Protein AF-C1DVW2-F1 (afdb_monomer)

Secondary structure (DSSP, 8-state):
-TTHHHHHHHHHHHHHHH-TT---HHHHHHHHHHHHHHHHHHHHHTTTT---GGGGTGGGS--

Sequence (63 aa):
MENREIVEKVALKIWEITGKTDDRTDQNWKDAEEIVNMVIQHLKDKDLLKKDPLKRKYRRRLT

Solvent-accessible surface area (backbone atoms only — not comparable to full-atom values): 3833 Å² total; per-residue (Å²): 122,98,52,55,72,57,29,51,54,43,17,53,50,46,42,66,70,73,34,91,80,60,85,55,58,71,56,32,46,52,54,18,45,52,52,51,52,51,52,52,49,54,34,52,76,67,49,66,77,65,69,74,71,73,70,64,65,73,76,75,75,83,126

Structure (mmCIF, N/CA/C/O backbone):
data_AF-C1DVW2-F1
#
_entry.id   AF-C1DVW2-F1
#
loop_
_atom_site.group_PDB
_atom_site.id
_atom_site.type_symbol
_atom_site.label_atom_id
_atom_site.label_alt_id
_atom_site.label_comp_id
_atom_site.label_asym_id
_atom_site.label_entity_id
_atom_site.label_seq_id
_atom_site.pdbx_PDB_ins_code
_atom_site.Cartn_x
_atom_site.Cartn_y
_atom_site.Cartn_z
_atom_site.occupancy
_atom_site.B_iso_or_equiv
_atom_site.auth_seq_id
_atom_site.auth_comp_id
_atom_site.auth_asym_id
_atom_site.auth_atom_id
_atom_site.pdbx_PDB_model_num
ATOM 1 N N . MET A 1 1 ? -11.891 11.549 0.995 1.00 52.25 1 MET A N 1
ATOM 2 C CA . MET A 1 1 ? -11.209 10.240 1.060 1.00 52.25 1 MET A CA 1
ATOM 3 C C . MET A 1 1 ? -10.240 10.288 2.234 1.00 52.25 1 MET A C 1
ATOM 5 O O . MET A 1 1 ? -9.168 10.851 2.077 1.00 52.25 1 MET A O 1
ATOM 9 N N . GLU A 1 2 ? -10.621 9.801 3.418 1.00 63.50 2 GLU A N 1
ATOM 10 C CA . GLU A 1 2 ? -9.794 9.931 4.641 1.00 63.50 2 GLU A CA 1
ATOM 11 C C . GLU A 1 2 ? -8.439 9.201 4.573 1.00 63.50 2 GLU A C 1
ATOM 13 O O . GLU A 1 2 ? -7.550 9.514 5.351 1.00 63.50 2 GLU A O 1
ATOM 18 N N . ASN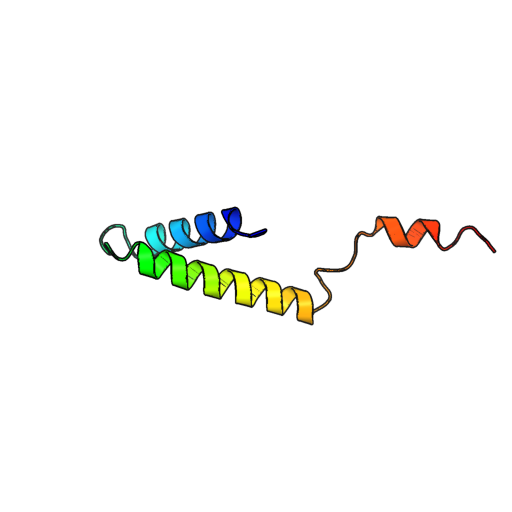 A 1 3 ? -8.232 8.287 3.617 1.00 75.69 3 ASN A N 1
ATOM 19 C CA . ASN A 1 3 ? -7.056 7.403 3.600 1.00 75.69 3 ASN A CA 1
ATOM 20 C C . ASN A 1 3 ? -6.097 7.641 2.423 1.00 75.69 3 ASN A C 1
ATOM 22 O O . ASN A 1 3 ? -5.214 6.819 2.185 1.00 75.69 3 ASN A O 1
ATOM 26 N N . ARG A 1 4 ? -6.259 8.740 1.673 1.00 82.50 4 ARG A N 1
ATOM 27 C CA . ARG A 1 4 ? -5.514 8.976 0.422 1.00 82.50 4 ARG A CA 1
ATOM 28 C C . ARG A 1 4 ? -3.994 9.009 0.625 1.00 82.50 4 ARG A C 1
ATOM 30 O O . ARG A 1 4 ? -3.274 8.410 -0.161 1.00 82.50 4 ARG A O 1
ATOM 37 N N . GLU A 1 5 ? -3.521 9.625 1.707 1.00 85.19 5 GLU A N 1
ATOM 38 C CA . GLU A 1 5 ? -2.086 9.671 2.039 1.00 85.19 5 GLU A CA 1
ATOM 39 C C . GLU A 1 5 ? -1.497 8.286 2.352 1.00 85.19 5 GLU A C 1
ATOM 41 O O . GLU A 1 5 ? -0.324 8.022 2.091 1.00 85.19 5 GLU A O 1
ATOM 46 N N . ILE A 1 6 ? -2.299 7.386 2.930 1.00 86.44 6 ILE A N 1
ATOM 47 C CA . ILE A 1 6 ? -1.866 6.020 3.251 1.00 86.44 6 ILE A CA 1
ATOM 48 C C . ILE A 1 6 ? -1.787 5.203 1.963 1.00 86.44 6 ILE A C 1
ATOM 50 O O . ILE A 1 6 ? -0.793 4.517 1.739 1.00 86.44 6 ILE A O 1
ATOM 54 N N . VAL A 1 7 ? -2.801 5.325 1.104 1.00 87.88 7 VAL A N 1
ATOM 55 C CA . VAL A 1 7 ? -2.822 4.693 -0.221 1.00 87.88 7 VAL A CA 1
ATOM 56 C C . VAL A 1 7 ? -1.612 5.131 -1.045 1.00 87.88 7 VAL A C 1
ATOM 58 O O . VAL A 1 7 ? -0.916 4.283 -1.587 1.00 87.88 7 VAL A O 1
ATOM 61 N N . GLU A 1 8 ? -1.293 6.425 -1.071 1.00 87.75 8 GLU A N 1
ATOM 62 C CA . GLU A 1 8 ? -0.130 6.953 -1.794 1.00 87.75 8 GLU A CA 1
ATOM 63 C C . GLU A 1 8 ? 1.198 6.365 -1.290 1.00 87.75 8 GLU A C 1
ATOM 65 O O . GLU A 1 8 ? 2.026 5.921 -2.086 1.00 87.75 8 GLU A O 1
ATOM 70 N N . LYS A 1 9 ? 1.386 6.265 0.033 1.00 88.50 9 LYS A N 1
ATOM 71 C CA . LYS A 1 9 ? 2.577 5.623 0.616 1.00 88.50 9 LYS A CA 1
ATOM 72 C C . LYS A 1 9 ? 2.685 4.145 0.247 1.00 88.50 9 LYS A C 1
ATOM 74 O O . LYS A 1 9 ? 3.786 3.666 -0.023 1.00 88.50 9 LYS A O 1
ATOM 79 N N . VAL A 1 10 ? 1.566 3.421 0.249 1.00 87.50 10 VAL A N 1
ATOM 80 C CA . VAL A 1 10 ? 1.537 2.000 -0.122 1.00 87.50 10 VAL A CA 1
ATOM 81 C C . VAL A 1 10 ? 1.818 1.834 -1.617 1.00 87.50 10 VAL A C 1
ATOM 83 O O . VAL A 1 10 ? 2.652 1.006 -1.971 1.00 87.50 10 VAL A O 1
ATOM 86 N N . ALA A 1 11 ? 1.227 2.663 -2.481 1.00 86.38 11 ALA A N 1
ATOM 87 C CA . ALA A 1 11 ? 1.447 2.635 -3.929 1.00 86.38 11 ALA A CA 1
ATOM 88 C C . ALA A 1 11 ? 2.916 2.898 -4.291 1.00 86.38 11 ALA A C 1
ATOM 90 O O . ALA A 1 11 ? 3.510 2.148 -5.068 1.00 86.38 11 ALA A O 1
ATOM 91 N N . LEU A 1 12 ? 3.534 3.910 -3.669 1.00 86.38 12 LEU A N 1
ATOM 92 C CA . LEU A 1 12 ? 4.965 4.185 -3.819 1.00 86.38 12 LEU A CA 1
ATOM 93 C C . LEU A 1 12 ? 5.813 2.998 -3.363 1.00 86.38 12 LEU A C 1
ATOM 95 O O . LEU A 1 12 ? 6.787 2.642 -4.026 1.00 86.38 12 LEU A O 1
ATOM 99 N N . LYS A 1 13 ? 5.433 2.350 -2.256 1.00 88.25 13 LYS A N 1
ATOM 100 C CA . LYS A 1 13 ? 6.187 1.207 -1.747 1.00 88.25 13 LYS A CA 1
ATOM 101 C C . LYS A 1 13 ? 6.092 -0.016 -2.657 1.00 88.25 13 LYS A C 1
ATOM 103 O O . LYS A 1 13 ? 7.095 -0.703 -2.831 1.00 88.25 13 LYS A O 1
ATOM 108 N N . ILE A 1 14 ? 4.922 -0.269 -3.244 1.00 86.44 14 ILE A N 1
ATOM 109 C CA . ILE A 1 14 ? 4.731 -1.320 -4.254 1.00 86.44 14 ILE A CA 1
ATOM 110 C C . ILE A 1 14 ? 5.655 -1.051 -5.440 1.00 86.44 14 ILE A C 1
ATOM 112 O O . ILE A 1 14 ? 6.445 -1.921 -5.789 1.00 86.44 14 ILE A O 1
ATOM 116 N N . TRP A 1 15 ? 5.642 0.174 -5.971 1.00 84.56 15 TRP A N 1
ATOM 117 C CA . TRP A 1 15 ? 6.496 0.576 -7.090 1.00 84.56 15 TRP A CA 1
ATOM 118 C C . TRP A 1 15 ? 8.000 0.419 -6.804 1.00 84.56 15 TRP A C 1
ATOM 120 O O . TRP A 1 15 ? 8.758 -0.035 -7.661 1.00 84.56 15 TRP A O 1
ATOM 130 N N . GLU A 1 16 ? 8.450 0.746 -5.587 1.00 85.94 16 GLU A N 1
ATOM 131 C CA . GLU A 1 16 ? 9.836 0.501 -5.162 1.00 85.94 16 GLU A CA 1
ATOM 132 C C . GLU A 1 16 ? 10.208 -0.991 -5.165 1.00 85.94 16 GLU A C 1
ATOM 134 O O . GLU A 1 16 ? 11.341 -1.331 -5.507 1.00 85.94 16 GLU A O 1
ATOM 139 N N . ILE A 1 17 ? 9.283 -1.874 -4.766 1.00 84.81 17 ILE A N 1
ATOM 140 C CA . ILE A 1 17 ? 9.514 -3.323 -4.630 1.00 84.81 17 ILE A CA 1
ATOM 141 C C . ILE A 1 17 ? 9.455 -4.033 -5.984 1.00 84.81 17 ILE A C 1
ATOM 143 O O . ILE A 1 17 ? 10.310 -4.870 -6.267 1.00 84.81 17 ILE A O 1
ATOM 147 N N . THR A 1 18 ? 8.465 -3.714 -6.822 1.00 81.19 18 THR A N 1
ATOM 148 C CA . THR A 1 18 ? 8.283 -4.333 -8.149 1.00 81.19 18 THR A CA 1
ATOM 149 C C . THR A 1 18 ? 9.346 -3.891 -9.155 1.00 81.19 18 THR A C 1
ATOM 151 O O . THR A 1 18 ? 9.453 -4.457 -10.240 1.00 81.19 18 THR A O 1
ATOM 154 N N . GLY A 1 19 ? 10.162 -2.905 -8.778 1.00 67.31 19 GLY A N 1
ATOM 155 C CA . GLY A 1 19 ? 11.158 -2.283 -9.628 1.00 67.31 19 GLY A CA 1
ATOM 156 C C . GLY A 1 19 ? 10.537 -1.178 -10.475 1.00 67.31 19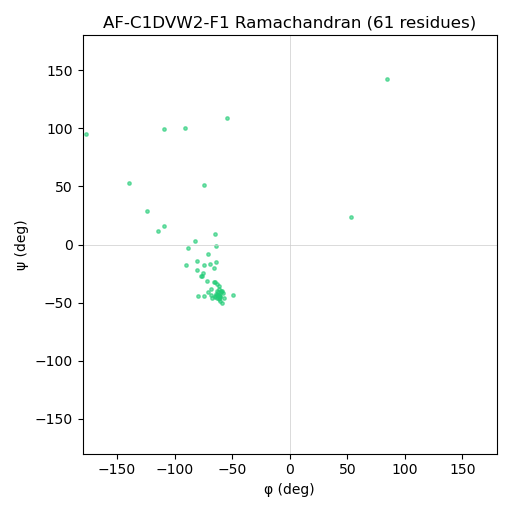 GLY A C 1
ATOM 157 O O . GLY A 1 19 ? 9.436 -1.307 -11.008 1.00 67.31 19 GLY A O 1
ATOM 158 N N . LYS A 1 20 ? 11.300 -0.096 -10.668 1.00 65.38 20 LYS A N 1
ATOM 159 C CA . LYS A 1 20 ? 10.930 1.072 -11.495 1.00 65.38 20 LYS A CA 1
ATOM 160 C C . LYS A 1 20 ? 10.781 0.757 -12.994 1.00 65.38 20 LYS A C 1
ATOM 162 O O . LYS A 1 20 ? 10.743 1.668 -13.809 1.00 65.38 20 LYS A O 1
ATOM 167 N N . THR A 1 21 ? 10.805 -0.520 -13.352 1.00 63.25 21 THR A N 1
ATOM 168 C CA . THR A 1 21 ? 10.657 -1.057 -14.703 1.00 63.25 21 THR A CA 1
ATOM 169 C C . THR A 1 21 ? 9.206 -1.345 -15.060 1.00 63.25 21 THR A C 1
ATOM 171 O O . THR A 1 21 ? 8.912 -1.513 -16.238 1.00 63.25 21 THR A O 1
ATOM 174 N N . ASP A 1 22 ? 8.309 -1.436 -14.072 1.00 58.19 22 ASP A N 1
ATOM 175 C CA . ASP A 1 22 ? 6.881 -1.596 -14.332 1.00 58.19 22 ASP A CA 1
ATOM 176 C C . ASP A 1 22 ? 6.230 -0.205 -14.414 1.00 58.19 22 ASP A C 1
ATOM 178 O O . ASP A 1 22 ? 5.961 0.440 -13.399 1.00 58.19 22 ASP A O 1
ATOM 182 N N . ASP A 1 23 ? 5.991 0.279 -15.639 1.00 63.69 23 ASP A N 1
ATOM 183 C CA . ASP A 1 23 ? 5.316 1.561 -15.928 1.00 63.69 23 ASP A CA 1
ATOM 184 C C . ASP A 1 23 ? 3.846 1.592 -15.449 1.00 63.69 23 ASP A C 1
ATOM 186 O O . ASP A 1 23 ? 3.147 2.600 -15.590 1.00 63.69 23 ASP A O 1
ATOM 190 N N . ARG A 1 24 ? 3.348 0.493 -14.864 1.00 68.12 24 ARG A N 1
ATOM 191 C CA . ARG A 1 24 ? 1.968 0.298 -14.389 1.00 68.12 24 ARG A CA 1
ATOM 192 C C . ARG A 1 24 ? 1.663 1.049 -13.093 1.00 68.12 24 ARG A C 1
ATOM 194 O O . ARG A 1 24 ? 1.103 0.498 -12.147 1.00 68.12 24 ARG A O 1
ATOM 201 N N . THR A 1 25 ? 1.965 2.340 -13.081 1.00 76.44 25 THR A N 1
ATOM 202 C CA . THR A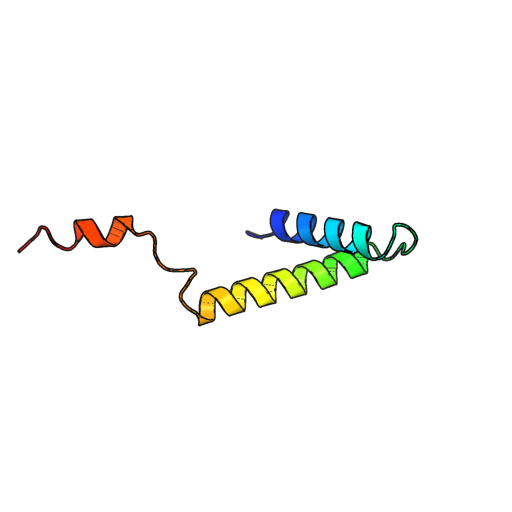 1 25 ? 1.683 3.267 -11.982 1.00 76.44 25 THR A CA 1
ATOM 203 C C . THR A 1 25 ? 0.222 3.152 -11.529 1.00 76.44 25 THR A C 1
ATOM 205 O O . THR A 1 25 ? -0.039 3.015 -10.339 1.00 76.44 25 THR A O 1
ATOM 208 N N . ASP A 1 26 ? -0.723 3.076 -12.472 1.00 81.69 26 ASP A N 1
ATOM 209 C CA . ASP A 1 26 ? -2.158 2.926 -12.190 1.00 81.69 26 ASP A CA 1
ATOM 210 C C . ASP A 1 26 ? -2.532 1.595 -11.523 1.00 81.69 26 ASP A C 1
ATOM 212 O O . ASP A 1 26 ? -3.471 1.551 -10.727 1.00 81.69 26 ASP A O 1
ATOM 216 N N . GLN A 1 27 ? -1.821 0.506 -11.829 1.00 82.38 27 GLN A N 1
ATOM 217 C CA . GLN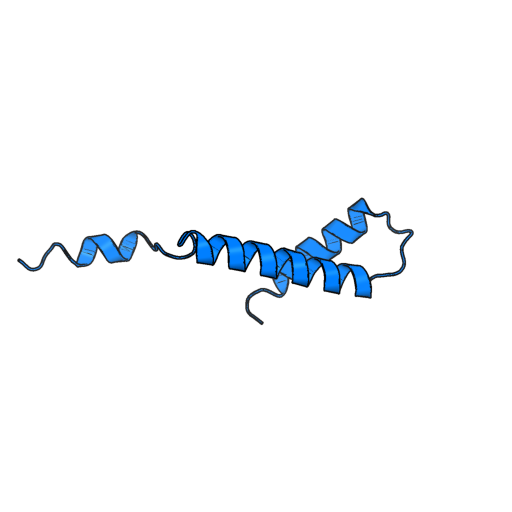 A 1 27 ? -2.069 -0.782 -11.179 1.00 82.38 27 GLN A CA 1
ATOM 218 C C . GLN A 1 27 ? -1.594 -0.741 -9.726 1.00 82.38 27 GLN A C 1
ATOM 220 O O . GLN A 1 27 ? -2.327 -1.160 -8.837 1.00 82.38 27 GLN A O 1
ATOM 225 N N . ASN A 1 28 ? -0.442 -0.118 -9.469 1.00 84.94 28 ASN A N 1
ATOM 226 C CA . ASN A 1 28 ? 0.080 0.046 -8.112 1.00 84.94 28 ASN A CA 1
ATOM 227 C C . ASN A 1 28 ? -0.868 0.867 -7.223 1.00 84.94 28 ASN A C 1
ATOM 229 O O . ASN A 1 28 ? -1.005 0.570 -6.038 1.00 84.94 28 ASN A O 1
ATOM 233 N N . TRP A 1 29 ? -1.553 1.874 -7.782 1.00 86.62 29 TRP A N 1
ATOM 234 C CA . TRP A 1 29 ? -2.588 2.629 -7.064 1.00 86.62 29 TRP A CA 1
ATOM 235 C C . TRP A 1 29 ? -3.797 1.764 -6.696 1.00 86.62 29 TRP A C 1
ATOM 237 O O . TRP A 1 29 ? -4.265 1.831 -5.559 1.00 86.62 29 TRP A O 1
ATOM 247 N N . LYS A 1 30 ? -4.282 0.932 -7.625 1.00 89.31 30 LYS A N 1
ATOM 248 C CA . LYS A 1 30 ? -5.404 0.011 -7.370 1.00 89.31 30 LYS A CA 1
ATOM 249 C C . LYS A 1 30 ? -5.051 -1.019 -6.301 1.00 89.31 30 LYS A C 1
ATOM 251 O O . LYS A 1 30 ? -5.817 -1.202 -5.357 1.00 89.31 30 LYS A O 1
ATOM 256 N N . ASP A 1 31 ? -3.870 -1.619 -6.411 1.00 88.44 31 ASP A N 1
ATOM 257 C CA . ASP A 1 31 ? -3.382 -2.611 -5.455 1.00 88.44 31 ASP A CA 1
ATOM 258 C C . ASP A 1 31 ? -3.208 -1.979 -4.062 1.00 88.44 31 ASP A C 1
ATOM 260 O O . ASP A 1 31 ? -3.584 -2.560 -3.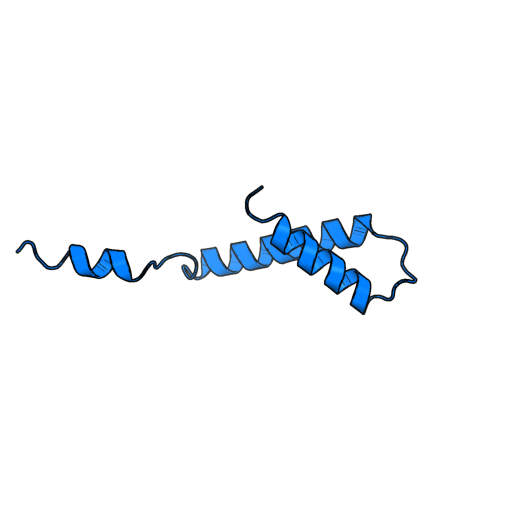042 1.00 88.44 31 ASP A O 1
ATOM 264 N N . ALA A 1 32 ? -2.706 -0.742 -4.002 1.00 88.94 32 ALA A N 1
ATOM 265 C CA . ALA A 1 32 ? -2.586 0.001 -2.756 1.00 88.94 32 ALA A CA 1
ATOM 266 C C . ALA A 1 32 ? -3.942 0.306 -2.103 1.00 88.94 32 ALA A C 1
ATOM 268 O O . ALA A 1 32 ? -4.076 0.154 -0.886 1.00 88.94 32 ALA A O 1
ATOM 269 N N . GLU A 1 33 ? -4.951 0.715 -2.879 1.00 90.31 33 GLU A N 1
ATOM 270 C CA . GLU A 1 33 ? -6.308 0.918 -2.362 1.00 90.31 33 GLU A CA 1
ATOM 271 C C . GLU A 1 33 ? -6.898 -0.377 -1.798 1.00 90.31 33 GLU A C 1
ATOM 273 O O . GLU A 1 33 ? -7.461 -0.366 -0.700 1.00 90.31 33 GLU A O 1
ATOM 278 N N . GLU A 1 34 ? -6.737 -1.498 -2.503 1.00 92.75 34 GLU A N 1
ATOM 279 C CA . GLU A 1 34 ? -7.229 -2.803 -2.059 1.00 92.75 34 GLU A CA 1
ATOM 280 C C . GLU A 1 34 ? -6.580 -3.235 -0.736 1.00 92.75 34 GLU A C 1
ATOM 282 O O . GLU A 1 34 ? -7.282 -3.595 0.215 1.00 92.75 34 GLU A O 1
ATOM 287 N N . ILE A 1 35 ? -5.254 -3.110 -0.626 1.00 90.38 35 ILE A N 1
ATOM 288 C CA . ILE A 1 35 ? -4.507 -3.433 0.597 1.00 90.38 35 ILE A CA 1
ATOM 289 C C . ILE A 1 35 ? -4.976 -2.566 1.767 1.00 90.38 35 ILE A C 1
ATOM 291 O O . ILE A 1 35 ? -5.259 -3.083 2.851 1.00 90.38 35 ILE A O 1
ATOM 295 N N . VAL A 1 36 ? -5.081 -1.249 1.570 1.00 89.62 36 VAL A N 1
ATOM 296 C CA . VAL A 1 36 ? -5.509 -0.325 2.630 1.00 89.62 36 VAL A CA 1
ATOM 297 C C . VAL A 1 36 ? -6.932 -0.642 3.081 1.00 89.62 36 VAL A C 1
ATOM 299 O O . VAL A 1 36 ? -7.195 -0.708 4.284 1.00 89.62 36 VAL A O 1
ATOM 302 N N . ASN A 1 37 ? -7.841 -0.902 2.142 1.00 89.25 37 ASN A N 1
ATOM 303 C CA . ASN A 1 37 ? -9.221 -1.259 2.455 1.00 89.25 37 ASN A CA 1
ATOM 304 C C . ASN A 1 37 ? -9.306 -2.577 3.235 1.00 89.25 37 ASN A C 1
ATOM 306 O O . ASN A 1 37 ? -10.015 -2.643 4.241 1.00 89.25 37 ASN A O 1
ATOM 310 N N . MET A 1 38 ? -8.538 -3.592 2.835 1.00 91.38 38 MET A N 1
ATOM 311 C CA . MET A 1 38 ? -8.462 -4.878 3.530 1.00 91.38 38 MET A CA 1
ATOM 312 C C . MET A 1 38 ? -7.936 -4.725 4.965 1.00 91.38 38 MET A C 1
ATOM 314 O O . MET A 1 38 ? -8.519 -5.278 5.900 1.00 91.38 38 MET A O 1
ATOM 318 N N . VAL A 1 39 ? -6.879 -3.933 5.175 1.00 87.69 39 VAL A N 1
ATOM 319 C CA . VAL A 1 39 ? -6.326 -3.671 6.516 1.00 87.69 39 VAL A CA 1
ATOM 320 C C . VAL A 1 39 ? -7.330 -2.919 7.386 1.00 87.69 39 VAL A C 1
ATOM 322 O O . VAL A 1 39 ? -7.553 -3.293 8.538 1.00 87.69 39 VAL A O 1
ATOM 325 N N . ILE A 1 40 ? -7.982 -1.886 6.852 1.00 85.94 40 ILE A N 1
ATOM 326 C CA . ILE A 1 40 ? -9.001 -1.130 7.588 1.00 85.94 40 ILE A CA 1
ATOM 327 C C . ILE A 1 40 ? -10.168 -2.035 7.976 1.00 85.94 40 ILE A C 1
ATOM 329 O O . ILE A 1 40 ? -10.634 -1.966 9.115 1.00 85.94 40 ILE A O 1
ATOM 333 N N . GLN A 1 41 ? -10.630 -2.886 7.058 1.00 86.88 41 GLN A N 1
ATOM 334 C CA . GLN A 1 41 ? -11.700 -3.833 7.341 1.00 86.88 41 GLN A CA 1
ATOM 335 C C . GLN A 1 41 ? -11.286 -4.806 8.450 1.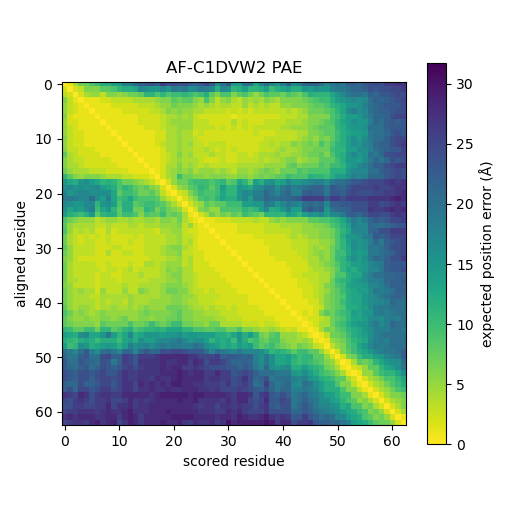00 86.88 41 GLN A C 1
ATOM 337 O O . GLN A 1 41 ? -11.998 -4.938 9.440 1.00 86.88 41 GLN A O 1
ATOM 342 N N . HIS A 1 42 ? -10.079 -5.367 8.372 1.00 85.31 42 HIS A N 1
ATOM 343 C CA . HIS A 1 42 ? -9.537 -6.239 9.411 1.00 85.31 42 HIS A CA 1
ATOM 344 C C . HIS A 1 42 ? -9.470 -5.565 10.794 1.00 85.31 42 HIS A C 1
ATOM 346 O O . HIS A 1 42 ? -9.792 -6.174 11.817 1.00 85.31 42 HIS A O 1
ATOM 352 N N . LEU A 1 43 ? -9.062 -4.294 10.849 1.00 82.12 43 LEU A N 1
ATOM 353 C CA . LEU A 1 43 ? -8.991 -3.539 12.100 1.00 82.12 43 LEU A CA 1
ATOM 354 C C . LEU A 1 43 ? -10.379 -3.171 12.652 1.00 82.12 43 LEU A C 1
ATOM 356 O O . LEU A 1 43 ? -10.545 -3.096 13.874 1.00 82.12 43 LEU A O 1
ATOM 360 N N . LYS A 1 44 ? -11.371 -2.950 11.779 1.00 82.25 44 LYS A N 1
ATOM 361 C CA . LYS A 1 44 ? -12.779 -2.770 12.169 1.00 82.25 44 LYS A CA 1
ATOM 362 C C . LYS A 1 44 ? -13.359 -4.061 12.738 1.00 82.25 44 LYS A C 1
ATOM 364 O O . LYS A 1 44 ? -13.959 -4.015 13.808 1.00 82.25 44 LYS A O 1
ATOM 369 N N . ASP A 1 45 ? -13.123 -5.191 12.077 1.00 83.25 45 ASP A N 1
ATOM 370 C CA . ASP A 1 45 ? -13.629 -6.504 12.492 1.00 83.25 45 ASP A CA 1
ATOM 371 C C . ASP A 1 45 ? -13.061 -6.926 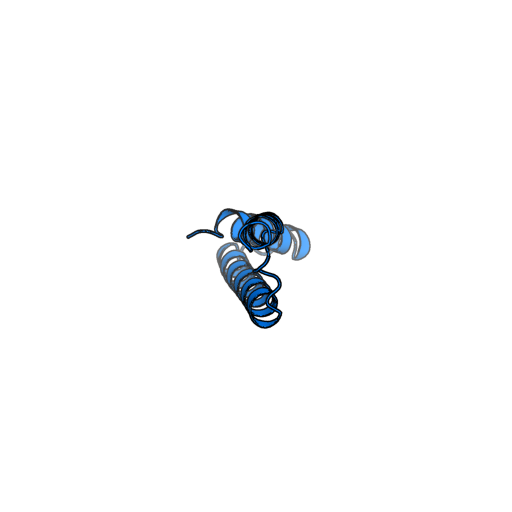13.854 1.00 83.25 45 ASP A C 1
ATOM 373 O O . ASP A 1 45 ? -13.755 -7.527 1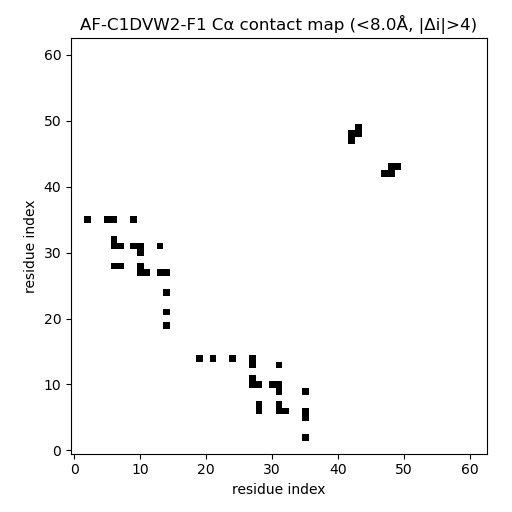4.672 1.00 83.25 45 ASP A O 1
ATOM 377 N N . LYS A 1 46 ? -11.810 -6.547 14.145 1.00 76.94 46 LYS A N 1
ATOM 378 C CA . LYS A 1 46 ? -11.173 -6.773 15.452 1.00 76.94 46 LYS A CA 1
ATOM 379 C C . LYS A 1 46 ? -11.527 -5.731 16.523 1.00 76.94 46 LYS A C 1
ATOM 381 O O . LYS A 1 46 ? -10.968 -5.786 17.617 1.00 76.94 46 LYS A O 1
ATOM 386 N N . ASP A 1 47 ? -12.409 -4.773 16.225 1.00 71.56 47 ASP A N 1
ATOM 387 C CA . ASP A 1 47 ? -12.769 -3.640 17.096 1.00 71.56 47 ASP A CA 1
ATOM 388 C C . ASP A 1 47 ? -11.534 -2.839 17.584 1.00 71.56 47 ASP A C 1
ATOM 390 O O . ASP A 1 47 ? -11.573 -2.151 18.606 1.00 71.56 47 ASP A O 1
ATOM 394 N N . LEU A 1 48 ? -10.418 -2.915 16.843 1.00 66.06 48 LEU A N 1
ATOM 395 C CA . LEU A 1 48 ? -9.142 -2.256 17.155 1.00 66.06 48 LEU A CA 1
ATOM 396 C C . LEU A 1 48 ? -9.144 -0.782 16.745 1.00 66.06 48 LEU A C 1
ATOM 398 O O . LEU A 1 48 ? -8.402 0.013 17.316 1.00 66.06 48 LEU A O 1
ATOM 402 N N . LEU A 1 49 ? -10.023 -0.392 15.815 1.00 61.03 49 LEU A N 1
ATOM 403 C CA . LEU A 1 49 ? -10.280 1.019 15.509 1.00 61.03 49 LEU A CA 1
ATOM 404 C C . LEU A 1 49 ? -11.018 1.748 16.648 1.00 61.03 49 LEU A C 1
ATOM 406 O O . LEU A 1 49 ? -11.032 2.977 16.687 1.00 61.03 49 LEU A O 1
ATOM 410 N N . LYS A 1 50 ? -11.634 1.014 17.587 1.00 62.09 50 LYS A N 1
ATOM 411 C CA . LYS A 1 50 ? -12.290 1.587 18.764 1.00 62.09 50 LYS A CA 1
ATOM 412 C C . LYS A 1 50 ? -11.484 1.280 20.017 1.00 62.09 50 LYS A C 1
ATOM 414 O O . LYS A 1 50 ? -11.686 0.249 20.652 1.00 62.09 50 LYS A O 1
ATOM 419 N N . LYS A 1 51 ? -10.691 2.256 20.458 1.00 50.84 51 LYS A N 1
ATOM 420 C CA . LYS A 1 51 ? -10.748 2.786 21.833 1.00 50.84 51 LYS A CA 1
ATOM 421 C C . LYS A 1 51 ? -9.762 3.931 21.972 1.00 50.84 51 LYS A C 1
ATOM 423 O O . LYS A 1 51 ? -8.610 3.738 22.333 1.00 50.84 51 LYS A O 1
ATOM 428 N N . ASP A 1 52 ? -10.290 5.132 21.788 1.00 55.34 52 ASP A N 1
ATOM 429 C CA . ASP A 1 52 ? -9.810 6.293 22.519 1.00 55.34 52 ASP A CA 1
ATOM 430 C C . ASP A 1 52 ? -9.883 5.958 24.031 1.00 55.34 52 ASP A C 1
ATOM 432 O O . ASP A 1 52 ? -10.988 5.795 24.574 1.00 55.34 52 ASP A O 1
ATOM 436 N N . PRO A 1 53 ? -8.752 5.745 24.733 1.00 53.94 53 PRO A N 1
ATOM 437 C CA . PRO A 1 53 ? -8.766 5.310 26.131 1.00 53.94 53 PRO A CA 1
ATOM 438 C C . PRO A 1 53 ? -9.363 6.382 27.054 1.00 53.94 53 PRO A C 1
ATOM 440 O O . PRO A 1 53 ? -9.811 6.080 28.166 1.00 53.94 53 PRO A O 1
ATOM 443 N N . LEU A 1 54 ? -9.395 7.637 26.594 1.00 54.78 54 LEU A N 1
ATOM 444 C CA . LEU A 1 54 ? -9.752 8.809 27.387 1.00 54.78 54 LEU A CA 1
ATOM 445 C C . LEU A 1 54 ? -11.257 8.925 27.658 1.00 54.78 54 LEU A C 1
ATOM 447 O O . LEU A 1 54 ? -11.642 9.444 28.707 1.00 54.78 54 LEU A O 1
ATOM 451 N N . LYS A 1 55 ? -12.132 8.347 26.822 1.00 49.03 55 LYS A N 1
ATOM 452 C CA . LYS A 1 55 ? -13.586 8.356 27.089 1.00 49.03 55 LYS A CA 1
ATOM 453 C C . LYS A 1 55 ? -14.032 7.394 28.197 1.00 49.03 55 LYS A C 1
ATOM 455 O O . LYS A 1 55 ? -15.117 7.569 28.747 1.00 49.03 55 LYS A O 1
ATOM 460 N N . ARG A 1 56 ? -13.220 6.398 28.583 1.00 50.44 56 ARG A N 1
ATOM 461 C CA . ARG A 1 56 ? -13.591 5.453 29.661 1.00 50.44 56 ARG A CA 1
ATOM 462 C C . ARG A 1 56 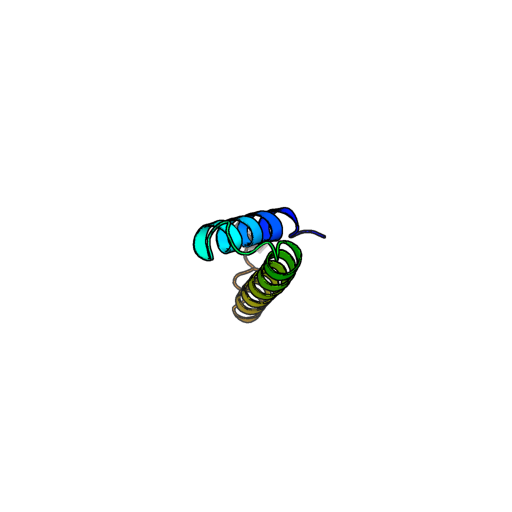? -13.466 6.045 31.067 1.00 50.44 56 ARG A C 1
ATOM 464 O O . ARG A 1 56 ? -14.193 5.604 31.955 1.00 50.44 56 ARG A O 1
ATOM 471 N N . LYS A 1 57 ? -12.591 7.034 31.290 1.00 50.38 57 LYS A N 1
ATOM 472 C CA . LYS A 1 57 ? -12.367 7.595 32.637 1.00 50.38 57 LYS A CA 1
ATOM 473 C C . LYS A 1 57 ? -13.462 8.560 33.101 1.00 50.38 57 LYS A C 1
ATOM 475 O O . LYS A 1 57 ? -13.725 8.619 34.296 1.00 50.38 57 LYS A O 1
ATOM 480 N N . TYR A 1 58 ? -14.158 9.242 32.191 1.00 50.66 58 TYR A N 1
ATOM 481 C CA . TYR A 1 58 ? -15.190 10.217 32.574 1.00 50.66 58 TYR A CA 1
ATOM 482 C C . TYR A 1 58 ? -16.547 9.597 32.940 1.00 50.66 58 TYR A C 1
ATOM 484 O O . TYR A 1 58 ? -17.360 10.256 33.577 1.00 50.66 58 TYR A O 1
ATOM 492 N N . ARG A 1 59 ? -16.791 8.317 32.619 1.00 50.56 59 ARG A N 1
ATOM 493 C CA . ARG A 1 59 ? -18.069 7.648 32.934 1.00 50.56 59 ARG A CA 1
ATOM 494 C C . ARG A 1 59 ? -18.125 6.989 34.318 1.00 50.56 59 ARG A C 1
ATOM 496 O O . ARG A 1 59 ? -19.159 6.440 34.671 1.00 50.56 59 ARG A O 1
ATOM 503 N N . ARG A 1 60 ? -17.031 7.004 35.091 1.00 55.22 60 ARG A N 1
ATOM 504 C CA . ARG A 1 60 ? -16.945 6.359 36.421 1.00 55.22 60 ARG A CA 1
ATOM 505 C C . ARG A 1 60 ? -16.882 7.344 37.598 1.00 55.22 60 ARG A C 1
ATOM 507 O O . ARG A 1 60 ? -16.493 6.948 38.686 1.00 55.22 60 ARG A O 1
ATOM 514 N N . ARG A 1 61 ? -17.220 8.622 37.393 1.00 53.88 61 ARG A N 1
ATOM 515 C CA . ARG A 1 61 ? -17.189 9.666 38.442 1.00 53.88 61 ARG A CA 1
ATOM 516 C C . ARG A 1 61 ? -18.531 10.387 38.648 1.00 53.88 61 ARG A C 1
ATOM 518 O O . ARG A 1 61 ? -18.541 11.552 39.018 1.00 53.88 61 ARG A O 1
ATOM 525 N N . LEU A 1 62 ? -19.651 9.710 38.390 1.00 50.66 62 LEU A N 1
ATOM 526 C CA . LEU A 1 62 ? -21.002 10.219 38.677 1.00 50.66 62 LEU A CA 1
ATOM 527 C C . LEU A 1 62 ? -21.906 9.105 39.231 1.00 50.66 62 LEU A C 1
ATOM 529 O O . LEU A 1 62 ? -22.976 8.839 38.691 1.00 50.66 62 LEU A O 1
ATOM 533 N N . THR A 1 63 ? -21.438 8.436 40.282 1.00 47.72 63 THR A N 1
ATOM 534 C CA . THR A 1 63 ? -22.248 7.628 41.207 1.00 47.72 63 THR A CA 1
ATOM 535 C C . THR A 1 63 ? -21.655 7.772 42.589 1.00 47.72 63 THR A C 1
ATOM 537 O O . THR A 1 63 ? -20.418 7.573 42.669 1.00 47.72 63 THR A O 1
#

pLDDT: mean 74.51, std 14.83, range [47.72, 92.75]

Foldseek 3Di:
DVCVVQLVVQLVVVDVVVDVPPPPSVVSSVVSVVVVVVVVVVCVVVCVVDDPPVVVVVVPPDD

Radius of gyration: 18.15 Å; Cα contacts (8 Å, |Δi|>4): 25; chains: 1; bounding box: 33×17×57 Å

Organism: Sulfurihydrogenibium azorense (strain DSM 15241 / OCM 825 / Az-Fu1) (NCBI:txid204536)

Mean predicted aligned error: 11.12 Å